Protein AF-A0A9N9HS54-F1 (afdb_monomer)

Radius of gyration: 14.29 Å; Cα contacts (8 Å, |Δi|>4): 151; chains: 1; bounding box: 39×30×32 Å

Mean predicted aligned error: 6.26 Å

Organism: NCBI:txid60492

pLDDT: mean 86.87, std 15.45, range [34.16, 98.44]

Solvent-accessible surface area (backbone atoms only — not comparable to full-atom values): 5654 Å² total; per-residue (Å²): 134,58,60,77,44,82,46,74,57,89,75,82,88,60,89,90,62,54,62,13,32,35,30,41,29,34,66,87,79,66,50,73,44,78,76,39,73,65,37,62,61,89,68,35,54,47,83,42,65,56,86,73,77,66,44,51,28,29,42,33,44,24,55,82,86,56,75,45,72,55,73,76,48,75,45,71,55,90,94,54,77,83,77,78,79,74,78,85,129

Sequence (89 aa):
MGANIPITWQYTPQANQLPGTLSVVNNATQNTTVIDRAVNLTAQAYQWTVSVPAAFYYLALNDGSGDKYSGAFEVYNAGQPAQASAPAQ

Foldseek 3Di:
DADKDKDFDDDDDDPPWAFKWKWKAAPPPRDIDTQDRRHPVVVRIDIGRDDDDWHKIWMWIGRPPGTDIDDIDTDDDPPDDDDPDDPDD

Structure (mmCIF, N/CA/C/O backbone):
data_AF-A0A9N9HS54-F1
#
_entry.id 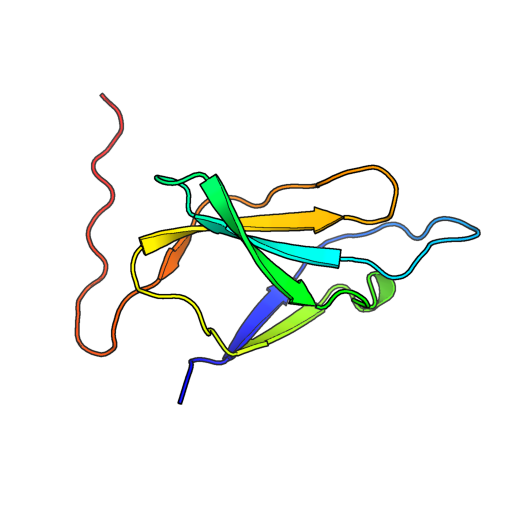  AF-A0A9N9HS54-F1
#
loop_
_atom_site.group_PDB
_atom_site.id
_atom_site.type_symbol
_atom_site.label_atom_id
_atom_site.label_alt_id
_atom_site.label_comp_id
_atom_site.label_asym_id
_atom_site.label_entity_id
_atom_site.label_seq_id
_atom_site.pdbx_PDB_ins_code
_atom_site.Cartn_x
_atom_site.Cartn_y
_atom_site.Cartn_z
_atom_site.occupancy
_atom_site.B_iso_or_equiv
_atom_site.auth_seq_id
_atom_site.auth_comp_id
_atom_site.auth_asym_id
_atom_site.auth_atom_id
_atom_site.pdbx_PDB_model_num
ATOM 1 N N . MET A 1 1 ? 0.927 -14.205 -12.215 1.00 57.62 1 MET A N 1
ATOM 2 C CA . 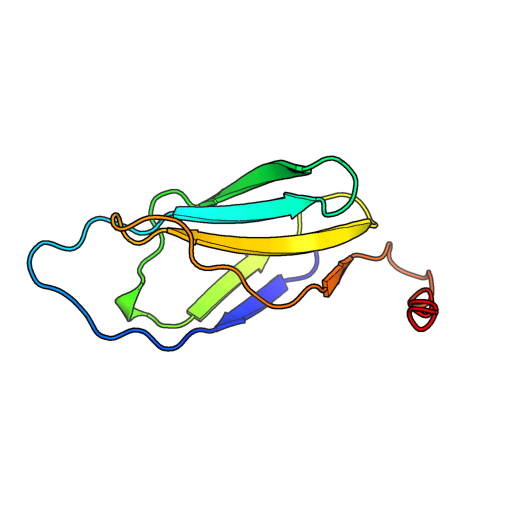MET A 1 1 ? 0.526 -14.170 -10.792 1.00 57.62 1 MET A CA 1
ATOM 3 C C . MET A 1 1 ? 1.370 -13.105 -10.113 1.00 57.62 1 MET A C 1
ATOM 5 O O . MET A 1 1 ? 2.563 -13.074 -10.386 1.00 57.62 1 MET A O 1
ATOM 9 N N . GLY A 1 2 ? 0.758 -12.191 -9.355 1.00 69.25 2 GLY A N 1
ATOM 10 C CA . GLY A 1 2 ? 1.483 -11.138 -8.631 1.00 69.25 2 GLY A CA 1
ATOM 11 C C . GLY A 1 2 ? 2.153 -11.680 -7.366 1.00 69.25 2 GLY A C 1
ATOM 12 O O . GLY A 1 2 ? 1.738 -12.719 -6.853 1.00 69.25 2 GLY A O 1
ATOM 13 N N . ALA A 1 3 ? 3.190 -11.000 -6.876 1.00 84.50 3 ALA A N 1
ATOM 14 C CA . ALA A 1 3 ? 3.787 -11.311 -5.578 1.00 84.50 3 ALA A CA 1
ATOM 15 C C . ALA A 1 3 ? 2.831 -10.905 -4.447 1.00 84.50 3 ALA A C 1
ATOM 17 O O . ALA A 1 3 ? 2.173 -9.866 -4.543 1.00 84.50 3 ALA A O 1
ATOM 18 N N . ASN A 1 4 ? 2.778 -11.701 -3.378 1.00 91.81 4 ASN A N 1
ATOM 19 C CA . ASN A 1 4 ? 2.051 -11.346 -2.162 1.00 91.81 4 ASN A CA 1
ATOM 20 C C . ASN A 1 4 ? 3.007 -10.637 -1.205 1.00 91.81 4 ASN A C 1
ATOM 22 O O . ASN A 1 4 ? 3.981 -11.234 -0.746 1.00 91.81 4 ASN A O 1
ATOM 26 N N . ILE A 1 5 ? 2.731 -9.364 -0.934 1.00 92.88 5 ILE A N 1
ATOM 27 C CA . ILE A 1 5 ? 3.544 -8.511 -0.074 1.00 92.88 5 ILE A CA 1
ATOM 28 C C . ILE A 1 5 ? 2.778 -8.235 1.226 1.00 92.88 5 ILE A C 1
ATOM 30 O O . ILE A 1 5 ? 1.662 -7.704 1.171 1.00 92.88 5 ILE A O 1
ATOM 34 N N . PRO A 1 6 ? 3.355 -8.565 2.397 1.00 95.62 6 PRO A N 1
ATOM 35 C CA . PRO A 1 6 ? 2.817 -8.114 3.669 1.00 95.62 6 PRO A CA 1
ATOM 36 C C . PRO A 1 6 ? 3.041 -6.607 3.818 1.00 95.62 6 PRO A C 1
ATOM 38 O O . PRO A 1 6 ? 4.166 -6.120 3.737 1.00 95.62 6 PRO A O 1
ATOM 41 N N . ILE A 1 7 ? 1.965 -5.879 4.079 1.00 96.19 7 ILE A N 1
ATOM 42 C CA . ILE A 1 7 ? 1.992 -4.472 4.472 1.00 96.19 7 ILE A CA 1
ATOM 43 C C . ILE A 1 7 ? 1.646 -4.430 5.953 1.00 96.19 7 ILE A C 1
ATOM 45 O O . ILE A 1 7 ? 0.628 -4.989 6.346 1.00 96.19 7 ILE A O 1
ATOM 49 N N . THR A 1 8 ? 2.469 -3.777 6.767 1.00 96.06 8 THR A N 1
ATOM 50 C CA . THR A 1 8 ? 2.249 -3.648 8.214 1.00 96.06 8 THR A CA 1
ATOM 51 C C . THR A 1 8 ? 2.279 -2.192 8.638 1.00 96.06 8 THR A C 1
ATOM 53 O O . THR A 1 8 ? 3.022 -1.396 8.064 1.00 96.06 8 THR A O 1
ATOM 56 N N . TRP A 1 9 ? 1.525 -1.852 9.675 1.00 94.31 9 TRP A N 1
ATOM 57 C CA . TRP A 1 9 ? 1.500 -0.509 10.249 1.00 94.31 9 TRP A CA 1
ATOM 58 C C . TRP A 1 9 ? 1.257 -0.571 11.756 1.00 94.31 9 TRP A C 1
ATOM 60 O O . TRP A 1 9 ? 0.784 -1.574 12.281 1.00 94.31 9 TRP A O 1
ATOM 70 N N . GLN A 1 10 ? 1.554 0.523 12.452 1.00 92.56 10 GLN A N 1
ATOM 71 C CA . GLN A 1 10 ? 1.131 0.723 13.836 1.00 92.56 10 GLN A CA 1
ATOM 72 C C . GLN A 1 10 ? -0.063 1.668 13.841 1.00 92.56 10 GLN A C 1
ATOM 74 O O . GLN A 1 10 ? -0.054 2.686 13.148 1.00 92.56 10 GLN A O 1
ATOM 79 N N . TYR A 1 11 ? -1.102 1.321 14.594 1.00 88.19 11 TYR A N 1
ATOM 80 C CA . TYR A 1 11 ? -2.334 2.096 14.624 1.00 88.19 11 TYR A CA 1
ATOM 81 C C . TYR A 1 11 ? -2.990 2.032 15.999 1.00 88.19 11 TYR A C 1
ATOM 83 O O . TYR A 1 11 ? -3.179 0.950 16.555 1.00 88.19 11 TYR A O 1
ATOM 91 N N . THR A 1 12 ? -3.352 3.200 16.527 1.00 87.94 12 THR A N 1
ATOM 92 C CA . THR A 1 12 ? -4.118 3.330 17.768 1.00 87.94 12 THR A CA 1
ATOM 93 C C . THR A 1 12 ? -5.591 3.513 17.403 1.00 87.94 12 THR A C 1
ATOM 95 O O . THR A 1 12 ? -5.924 4.541 16.811 1.00 87.94 12 THR A O 1
ATOM 98 N N . PRO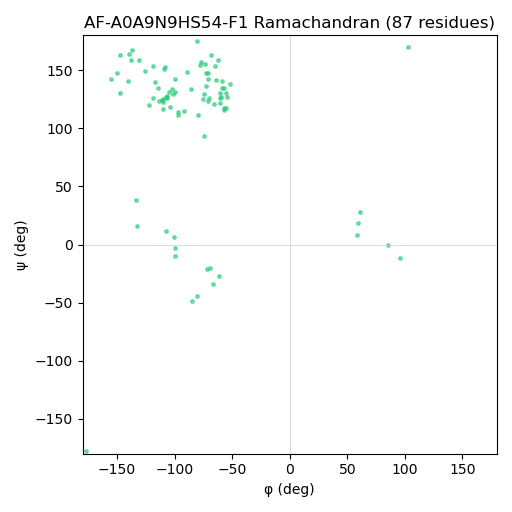 A 1 13 ? -6.479 2.558 17.740 1.00 79.81 13 PRO A N 1
ATOM 99 C CA . PRO A 1 13 ? -7.889 2.641 17.378 1.00 79.81 13 PRO A CA 1
ATOM 100 C C . PRO A 1 13 ? -8.575 3.887 17.936 1.00 79.81 13 PRO A C 1
ATOM 102 O O . PRO A 1 13 ? -8.357 4.265 19.089 1.00 79.81 13 PRO A O 1
ATOM 105 N N . GLN A 1 14 ? -9.445 4.490 17.128 1.00 78.38 14 GLN A N 1
ATOM 106 C CA . GLN A 1 14 ? -10.309 5.592 17.546 1.00 78.38 14 GLN A CA 1
ATOM 107 C C . GLN A 1 14 ? -11.769 5.133 17.639 1.00 78.38 14 GLN A C 1
ATOM 109 O O . GLN A 1 14 ? -12.201 4.216 16.940 1.00 78.38 14 GLN A O 1
ATOM 114 N N . ALA A 1 15 ? -12.552 5.763 18.518 1.00 73.12 15 ALA A N 1
ATOM 115 C CA . ALA A 1 15 ? -13.990 5.512 18.582 1.00 73.12 15 ALA A CA 1
ATOM 116 C C . ALA A 1 15 ? -14.669 5.949 17.268 1.00 73.12 15 ALA A C 1
ATOM 118 O O . ALA A 1 15 ? -14.318 6.987 16.713 1.00 73.12 15 ALA A O 1
ATOM 119 N N . ASN A 1 16 ? -15.656 5.178 16.793 1.00 70.81 16 ASN A N 1
ATOM 120 C CA . ASN A 1 16 ? -16.397 5.420 15.539 1.00 70.81 16 ASN A CA 1
ATOM 121 C C . ASN A 1 16 ? -15.540 5.415 14.261 1.00 70.81 16 ASN A C 1
ATOM 123 O O . ASN A 1 16 ? -15.875 6.070 13.275 1.00 70.81 16 ASN A O 1
ATOM 127 N N . GLN A 1 17 ? -14.438 4.672 14.273 1.00 72.81 17 GLN A N 1
ATOM 128 C CA . GLN A 1 17 ? -13.558 4.531 13.124 1.00 72.81 17 GLN A CA 1
ATOM 129 C C . GLN A 1 17 ? -14.289 3.922 11.913 1.00 72.81 17 GLN A C 1
ATOM 131 O O . GLN A 1 17 ? -14.920 2.866 12.006 1.00 72.81 17 GLN A O 1
ATOM 136 N N . LEU A 1 18 ? -14.145 4.573 10.758 1.00 77.19 18 LEU A N 1
ATOM 137 C CA . LEU A 1 18 ? -14.572 4.035 9.469 1.00 77.19 18 LEU A CA 1
ATOM 138 C C . LEU A 1 18 ? -13.560 2.996 8.951 1.00 77.19 18 LEU A C 1
ATOM 140 O O . LEU A 1 18 ? -12.377 3.058 9.297 1.00 77.19 18 LEU A O 1
ATOM 144 N N . PRO A 1 19 ? -13.981 2.041 8.104 1.00 85.50 19 PRO A N 1
ATOM 145 C CA . PRO A 1 19 ? -13.041 1.172 7.405 1.00 85.50 19 PRO A CA 1
ATOM 146 C C . PRO A 1 19 ? -11.974 1.997 6.680 1.00 85.50 19 PRO A C 1
ATOM 148 O O . PRO A 1 19 ? -12.278 3.034 6.087 1.00 85.50 19 PRO A O 1
ATOM 151 N N . GLY A 1 20 ? -10.724 1.543 6.744 1.00 93.44 20 GLY A N 1
ATOM 152 C CA . GLY A 1 20 ? -9.626 2.253 6.108 1.00 93.44 20 GLY A CA 1
ATOM 153 C C . GLY A 1 20 ? -9.651 2.097 4.591 1.00 93.44 20 GLY A C 1
ATOM 154 O O . GLY A 1 20 ? -10.141 1.102 4.061 1.00 93.44 20 GLY A O 1
ATOM 155 N N . THR A 1 21 ? -9.063 3.051 3.877 1.00 97.00 21 THR A N 1
ATOM 156 C CA . THR A 1 21 ? -8.739 2.896 2.454 1.00 97.00 21 THR A CA 1
ATOM 157 C C . THR A 1 21 ? -7.232 2.790 2.297 1.00 97.00 21 THR A C 1
ATOM 159 O O . THR A 1 21 ? -6.500 3.668 2.743 1.00 97.00 21 THR A O 1
ATOM 162 N N . LEU A 1 22 ? -6.768 1.728 1.646 1.00 97.56 22 LEU A N 1
ATOM 163 C CA . LEU A 1 22 ? -5.372 1.552 1.268 1.00 97.56 22 LEU A CA 1
ATOM 164 C C . LEU A 1 22 ? -5.240 1.732 -0.238 1.00 97.56 22 LEU A C 1
ATOM 166 O O . LEU A 1 22 ? -5.928 1.082 -1.028 1.00 97.56 22 LEU A O 1
ATOM 170 N N . SER A 1 23 ? -4.329 2.609 -0.631 1.00 98.12 23 SER A N 1
ATOM 171 C CA . SER A 1 23 ? -4.006 2.883 -2.025 1.00 98.12 23 SER A CA 1
ATOM 172 C C . SER A 1 23 ? -2.503 2.853 -2.246 1.00 98.12 23 SER A C 1
ATOM 174 O O . SER A 1 23 ? -1.713 3.032 -1.320 1.00 98.12 23 SER A O 1
ATOM 176 N N . VAL A 1 24 ? -2.114 2.651 -3.496 1.00 98.12 24 VAL A N 1
ATOM 177 C CA . VAL A 1 24 ? -0.743 2.803 -3.972 1.00 98.12 24 VAL A CA 1
ATOM 178 C C . VAL A 1 24 ? -0.691 3.962 -4.959 1.00 98.12 24 VAL A C 1
ATOM 180 O O . VAL A 1 24 ? -1.561 4.092 -5.822 1.00 98.12 24 VAL A O 1
ATOM 183 N N . VAL A 1 25 ? 0.3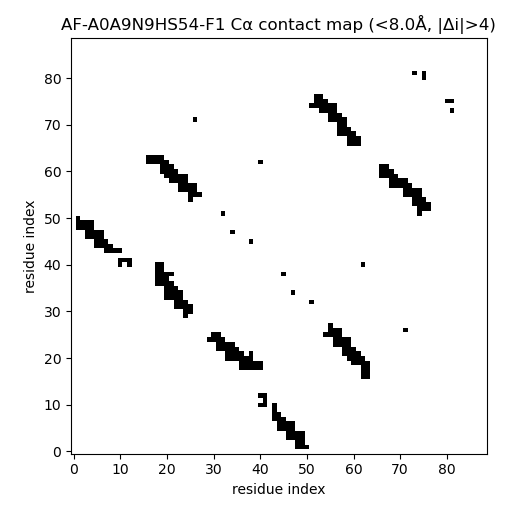10 4.823 -4.813 1.00 98.44 25 VAL A N 1
ATOM 184 C CA . VAL A 1 25 ? 0.455 6.054 -5.592 1.00 98.44 25 VAL A CA 1
ATOM 185 C C . VAL A 1 25 ? 1.747 5.989 -6.384 1.00 98.44 25 VAL A C 1
ATOM 187 O O . VAL A 1 25 ? 2.811 5.735 -5.820 1.00 98.44 25 VAL A O 1
ATOM 190 N N . ASN A 1 26 ? 1.659 6.181 -7.700 1.00 97.69 26 ASN A N 1
ATOM 191 C CA . ASN A 1 26 ? 2.833 6.256 -8.562 1.00 97.69 26 ASN A CA 1
ATOM 192 C C . ASN A 1 26 ? 3.580 7.565 -8.291 1.00 97.69 26 ASN A C 1
ATOM 194 O O . ASN A 1 26 ? 3.006 8.641 -8.435 1.00 97.69 26 ASN A O 1
ATOM 198 N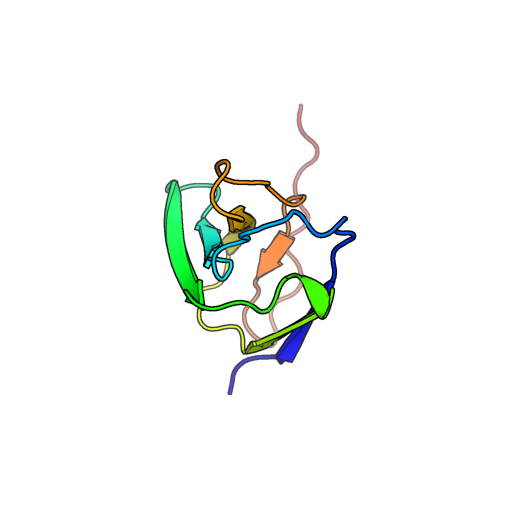 N . ASN A 1 27 ? 4.861 7.482 -7.937 1.00 95.38 27 ASN A N 1
ATOM 199 C CA . ASN A 1 27 ? 5.632 8.653 -7.524 1.00 95.38 27 ASN A CA 1
ATOM 200 C C . ASN A 1 27 ? 5.850 9.655 -8.678 1.00 95.38 27 ASN A C 1
ATOM 202 O O . ASN A 1 27 ? 5.835 10.866 -8.471 1.00 95.38 27 ASN A O 1
ATOM 206 N N . ALA A 1 28 ? 5.995 9.164 -9.912 1.00 94.38 28 ALA A N 1
ATOM 207 C CA . ALA A 1 28 ? 6.253 10.009 -11.075 1.00 94.38 28 ALA A CA 1
ATOM 208 C C . ALA A 1 28 ? 4.980 10.669 -11.620 1.00 94.38 28 ALA A C 1
ATOM 210 O O . ALA A 1 28 ? 4.989 11.852 -11.949 1.00 94.38 28 ALA A O 1
ATOM 211 N N . THR A 1 29 ? 3.886 9.912 -11.736 1.00 97.06 29 THR A N 1
ATOM 212 C CA . THR A 1 29 ? 2.654 10.402 -12.378 1.00 97.06 29 THR A CA 1
ATOM 213 C C . THR A 1 29 ? 1.592 10.867 -11.393 1.00 97.06 29 THR A C 1
ATOM 215 O O . THR A 1 29 ? 0.586 11.420 -11.825 1.00 97.06 29 THR A O 1
ATOM 218 N N . GLN A 1 30 ? 1.776 10.605 -10.094 1.00 96.44 30 GLN A N 1
ATOM 219 C CA . GLN A 1 30 ? 0.791 10.862 -9.036 1.00 96.44 30 GLN A CA 1
ATOM 220 C C . GLN A 1 30 ? -0.543 10.121 -9.246 1.00 96.44 30 GLN A C 1
ATOM 222 O O . G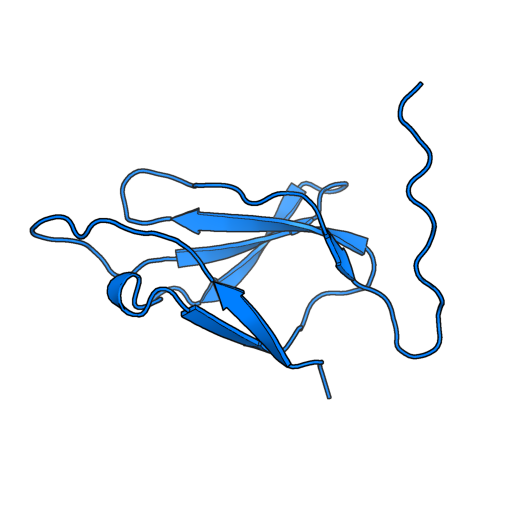LN A 1 30 ? -1.559 10.450 -8.637 1.00 96.44 30 GLN A O 1
ATOM 227 N N . ASN A 1 31 ? -0.551 9.082 -10.090 1.00 97.56 31 ASN A N 1
ATOM 228 C CA . ASN A 1 31 ? -1.732 8.251 -10.294 1.00 97.56 31 ASN A CA 1
ATOM 229 C C . ASN A 1 31 ? -1.943 7.336 -9.088 1.00 97.56 31 ASN A C 1
ATOM 231 O O . ASN A 1 31 ? -1.040 6.588 -8.703 1.00 97.56 31 ASN A O 1
ATOM 235 N N . THR A 1 32 ? -3.164 7.336 -8.564 1.00 97.69 32 THR A N 1
ATOM 236 C CA . THR A 1 32 ? -3.561 6.514 -7.420 1.00 97.69 32 THR A CA 1
ATOM 237 C C . THR A 1 32 ? -4.333 5.286 -7.878 1.00 97.69 32 THR A C 1
ATOM 239 O O . THR A 1 32 ? -5.311 5.388 -8.617 1.00 97.69 32 THR A O 1
ATOM 242 N N . THR A 1 33 ? -3.924 4.116 -7.396 1.00 97.88 33 THR A N 1
ATOM 243 C CA . THR A 1 33 ? -4.667 2.861 -7.537 1.00 97.88 33 THR A CA 1
ATOM 244 C C . THR A 1 33 ? -5.135 2.408 -6.163 1.00 97.88 33 THR A C 1
ATOM 246 O O . THR A 1 33 ? -4.329 2.237 -5.251 1.00 97.88 33 THR A O 1
ATOM 249 N N . VAL A 1 34 ? -6.442 2.206 -6.009 1.00 98.06 34 VAL A N 1
ATOM 250 C CA . VAL A 1 34 ? -7.014 1.694 -4.759 1.00 98.06 34 VAL A CA 1
ATOM 251 C C . VAL A 1 34 ? -6.728 0.198 -4.654 1.00 98.06 34 VAL A C 1
ATOM 253 O O . VAL A 1 34 ? -7.078 -0.556 -5.560 1.00 98.06 34 VAL A O 1
ATOM 256 N N . ILE A 1 35 ? -6.112 -0.218 -3.548 1.00 97.19 35 ILE A N 1
ATOM 257 C CA . ILE A 1 35 ? -5.877 -1.628 -3.215 1.00 97.19 35 ILE A CA 1
ATOM 258 C C . ILE A 1 35 ? -7.120 -2.200 -2.529 1.00 97.19 35 ILE A C 1
ATOM 260 O O . ILE A 1 35 ? -7.607 -3.256 -2.925 1.00 97.19 35 ILE A O 1
ATOM 264 N N . ASP A 1 36 ? -7.643 -1.489 -1.527 1.00 97.38 36 ASP A N 1
ATOM 265 C CA . ASP A 1 36 ? -8.839 -1.870 -0.771 1.00 97.38 36 ASP A CA 1
ATOM 266 C C . ASP A 1 36 ? -9.505 -0.619 -0.162 1.00 97.38 36 ASP A C 1
ATOM 268 O O . ASP A 1 36 ? -8.822 0.309 0.269 1.00 97.38 36 ASP A O 1
ATOM 272 N N . ARG A 1 37 ? -10.843 -0.582 -0.143 1.00 96.44 37 ARG A N 1
ATOM 273 C CA . ARG A 1 37 ? -11.663 0.495 0.451 1.00 96.44 37 ARG A CA 1
ATOM 274 C C . ARG A 1 37 ? -12.197 0.157 1.846 1.00 96.44 37 ARG A C 1
ATOM 276 O O . ARG A 1 37 ? -12.898 0.979 2.430 1.00 96.44 37 ARG A O 1
ATOM 283 N N . ALA A 1 38 ? -11.940 -1.051 2.339 1.00 95.69 38 ALA A N 1
ATOM 284 C CA . ALA A 1 38 ? -12.466 -1.551 3.601 1.00 95.69 38 ALA A CA 1
ATOM 285 C C . ALA A 1 38 ? -11.387 -2.231 4.459 1.00 95.69 38 ALA A C 1
ATOM 287 O O . ALA A 1 38 ? -11.651 -3.226 5.137 1.00 95.69 38 ALA A O 1
ATOM 288 N N . VAL A 1 39 ? -10.172 -1.677 4.467 1.00 95.12 39 VAL A N 1
ATOM 289 C CA . VAL A 1 39 ? -9.057 -2.211 5.252 1.00 95.12 39 VAL A CA 1
ATOM 290 C C . VAL A 1 39 ? -9.405 -2.215 6.735 1.00 95.12 39 VAL A C 1
ATOM 292 O O . VAL A 1 39 ? -9.744 -1.187 7.329 1.00 95.12 39 VAL A O 1
ATOM 295 N N . ASN A 1 40 ? -9.251 -3.381 7.362 1.00 92.88 40 A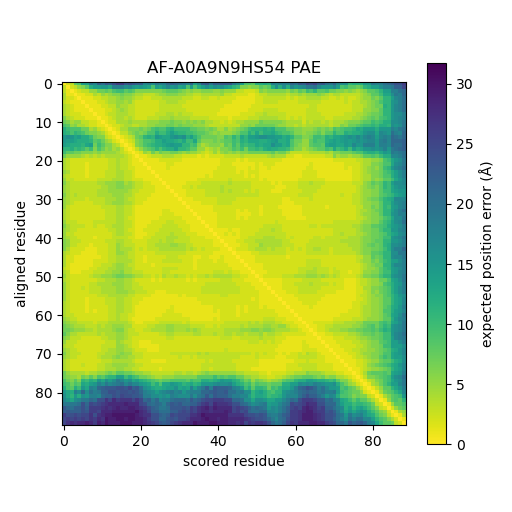SN A N 1
ATOM 296 C CA . ASN A 1 40 ? -9.320 -3.501 8.809 1.00 92.88 40 ASN A CA 1
ATOM 297 C C . ASN A 1 40 ? -8.040 -2.938 9.449 1.00 92.88 40 ASN A C 1
ATOM 299 O O . ASN A 1 40 ? -7.058 -3.654 9.640 1.00 92.88 40 ASN A O 1
ATOM 303 N N . LEU A 1 41 ? -8.062 -1.658 9.823 1.00 91.62 41 LEU A N 1
ATOM 304 C CA . LEU A 1 41 ? -6.901 -0.973 10.409 1.00 91.62 41 LEU A CA 1
ATOM 305 C C . LEU A 1 41 ? -6.438 -1.588 11.739 1.00 91.62 41 LEU A C 1
ATOM 307 O O . LEU A 1 41 ? -5.253 -1.517 12.059 1.00 91.62 41 LEU A O 1
ATOM 311 N N . THR A 1 42 ? -7.340 -2.230 12.491 1.00 91.12 42 THR A N 1
ATOM 312 C CA . THR A 1 42 ? -6.998 -2.868 13.776 1.00 91.12 42 THR A CA 1
ATOM 313 C C . THR A 1 42 ? -6.175 -4.144 13.605 1.00 91.12 42 THR A C 1
ATOM 315 O O . THR A 1 42 ? -5.457 -4.525 14.527 1.00 91.12 42 THR A O 1
ATOM 318 N N . ALA A 1 43 ? -6.217 -4.767 12.419 1.00 92.50 43 ALA A N 1
ATOM 319 C CA . ALA A 1 43 ? -5.404 -5.939 12.106 1.00 92.50 43 ALA A CA 1
ATOM 320 C C . ALA A 1 43 ? -3.907 -5.609 11.999 1.00 92.50 43 ALA A C 1
ATOM 322 O O . ALA A 1 43 ? -3.089 -6.518 12.106 1.00 92.50 43 ALA A O 1
ATOM 323 N N . GLN A 1 44 ? -3.545 -4.332 11.784 1.00 92.75 44 GLN A N 1
ATOM 324 C CA . GLN A 1 44 ? -2.155 -3.852 11.675 1.00 92.75 44 GLN A CA 1
ATOM 325 C C . GLN A 1 44 ? -1.322 -4.513 10.563 1.00 92.75 44 GLN A C 1
ATOM 327 O O . GLN A 1 44 ? -0.117 -4.281 10.448 1.00 92.75 44 GLN A O 1
ATOM 332 N N . ALA A 1 45 ? -1.973 -5.311 9.718 1.00 95.31 45 ALA A N 1
ATOM 333 C CA . ALA A 1 45 ? -1.384 -6.005 8.597 1.00 95.31 45 ALA A CA 1
ATOM 334 C C . ALA A 1 45 ? -2.408 -6.193 7.470 1.00 95.31 45 ALA A C 1
ATOM 336 O O . ALA A 1 45 ? -3.598 -6.397 7.714 1.00 95.31 45 ALA A O 1
ATOM 337 N N . TYR A 1 46 ? -1.923 -6.180 6.232 1.00 96.50 46 TYR A N 1
ATOM 338 C CA . TYR A 1 46 ? -2.682 -6.477 5.023 1.00 96.50 46 TYR A CA 1
ATOM 339 C C . TYR A 1 46 ? -1.822 -7.293 4.058 1.00 96.50 46 TYR A C 1
ATOM 341 O O . TYR A 1 46 ? -0.629 -7.033 3.909 1.00 96.50 46 TYR A O 1
ATOM 349 N N . GLN A 1 47 ? -2.421 -8.278 3.392 1.00 97.00 47 GLN A N 1
ATOM 350 C CA . GLN A 1 47 ? -1.757 -9.034 2.332 1.00 97.00 47 GLN A CA 1
ATOM 351 C C . GLN A 1 47 ? -2.141 -8.447 0.981 1.00 97.00 47 GLN A C 1
ATOM 353 O O . GLN A 1 47 ? -3.288 -8.561 0.553 1.00 97.00 47 GLN A O 1
ATOM 358 N N . TRP A 1 48 ? -1.178 -7.827 0.305 1.00 95.69 48 TRP A N 1
ATOM 359 C CA . TRP A 1 48 ? -1.397 -7.244 -1.010 1.00 95.69 48 TRP A CA 1
ATOM 360 C C . TRP A 1 48 ? -0.804 -8.122 -2.108 1.00 95.69 48 TRP A C 1
ATOM 362 O O . TRP A 1 48 ? 0.407 -8.320 -2.173 1.00 95.69 48 TRP A O 1
ATOM 372 N N . THR A 1 49 ? -1.650 -8.613 -3.013 1.00 94.62 49 THR A N 1
ATOM 373 C CA . THR A 1 49 ? -1.196 -9.156 -4.297 1.00 94.62 49 THR A CA 1
ATOM 374 C C . THR A 1 49 ? -0.920 -7.999 -5.252 1.00 94.62 49 THR A C 1
ATOM 376 O O . THR A 1 49 ? -1.850 -7.320 -5.692 1.00 94.62 49 THR A O 1
ATOM 379 N N . VAL A 1 50 ? 0.352 -7.776 -5.583 1.00 93.12 50 VAL A N 1
ATOM 380 C CA . VAL A 1 50 ? 0.781 -6.648 -6.422 1.00 93.12 50 VAL A CA 1
ATOM 381 C C . VAL A 1 50 ? 0.128 -6.720 -7.805 1.00 93.12 50 VAL A C 1
ATOM 383 O O . VAL A 1 50 ? 0.234 -7.728 -8.506 1.00 93.12 50 VAL A O 1
ATOM 386 N N . SER A 1 51 ? -0.534 -5.628 -8.195 1.00 91.81 51 SER A N 1
ATOM 387 C CA . SER A 1 51 ? -1.312 -5.495 -9.436 1.00 91.81 51 SER A CA 1
ATOM 388 C C . SER A 1 51 ? -1.006 -4.206 -10.216 1.00 91.81 51 SER A C 1
ATOM 390 O O . SER A 1 51 ? -1.767 -3.819 -11.101 1.00 91.81 51 SER A O 1
ATOM 392 N N . VAL A 1 52 ? 0.111 -3.543 -9.901 1.00 92.94 52 VAL A N 1
ATOM 393 C CA . VAL A 1 52 ? 0.587 -2.316 -10.562 1.00 92.94 52 VAL A CA 1
ATOM 394 C C . VAL A 1 52 ? 1.825 -2.595 -11.423 1.00 92.94 52 VAL A C 1
ATOM 396 O O . VAL A 1 52 ? 2.559 -3.542 -11.132 1.00 92.94 52 VAL A O 1
ATOM 399 N N . PRO A 1 53 ? 2.076 -1.806 -12.487 1.00 92.75 53 PRO A N 1
ATOM 400 C CA . PRO A 1 53 ? 3.263 -1.976 -13.322 1.00 92.75 53 PRO A CA 1
ATOM 401 C C . PRO A 1 53 ? 4.547 -1.601 -12.574 1.00 92.75 53 PRO A C 1
ATOM 403 O O . PRO A 1 53 ? 4.504 -0.884 -11.575 1.00 92.75 53 PRO A O 1
ATOM 406 N N . ALA A 1 54 ? 5.694 -2.041 -13.093 1.00 92.00 54 ALA A N 1
ATOM 407 C CA . ALA A 1 54 ? 6.998 -1.698 -12.536 1.00 92.00 54 ALA A CA 1
ATOM 408 C C . ALA A 1 54 ? 7.252 -0.177 -12.558 1.00 92.00 54 ALA A C 1
ATOM 410 O O . ALA A 1 54 ? 7.170 0.439 -13.620 1.00 92.00 54 ALA A O 1
ATOM 411 N N . ALA A 1 55 ? 7.508 0.411 -11.385 1.00 94.31 55 ALA A N 1
ATOM 412 C CA . ALA A 1 55 ? 7.850 1.821 -11.160 1.00 94.31 55 ALA A CA 1
ATOM 413 C C . ALA A 1 55 ? 8.135 2.067 -9.661 1.00 94.31 55 ALA A C 1
ATOM 415 O O . ALA A 1 55 ? 8.036 1.154 -8.838 1.00 94.31 55 ALA A O 1
ATOM 416 N N . PHE A 1 56 ? 8.416 3.323 -9.303 1.00 95.94 56 PHE A N 1
ATOM 417 C CA . PHE A 1 56 ? 8.465 3.796 -7.919 1.00 95.94 56 PHE A CA 1
ATOM 418 C C . PHE A 1 56 ? 7.079 4.207 -7.416 1.00 95.94 56 PHE A C 1
ATOM 420 O O . PHE A 1 56 ? 6.359 4.965 -8.075 1.00 95.94 56 PHE A O 1
ATOM 427 N N . TYR A 1 57 ? 6.742 3.759 -6.212 1.00 97.25 57 TYR A N 1
ATOM 428 C CA . TYR A 1 57 ? 5.463 4.001 -5.560 1.00 97.25 57 TYR A CA 1
ATOM 429 C C . TYR A 1 57 ? 5.639 4.342 -4.083 1.00 97.25 57 TYR A C 1
ATOM 431 O O . TYR A 1 57 ? 6.693 4.123 -3.495 1.00 97.25 57 TYR A O 1
ATOM 439 N N . TYR A 1 58 ? 4.572 4.827 -3.464 1.00 97.94 58 TYR A N 1
ATOM 440 C CA . TYR A 1 58 ? 4.377 4.815 -2.016 1.00 97.94 58 TYR A CA 1
ATOM 441 C C . TYR A 1 58 ? 2.929 4.423 -1.713 1.00 97.94 58 TYR A C 1
ATOM 443 O O . TYR A 1 58 ? 2.050 4.513 -2.573 1.00 97.94 58 TYR A O 1
ATOM 451 N N . LEU A 1 59 ? 2.677 3.935 -0.502 1.00 98.12 59 LEU A N 1
ATOM 452 C CA . LEU A 1 59 ? 1.335 3.608 -0.037 1.00 98.12 59 LEU A CA 1
ATOM 453 C C . LEU A 1 59 ? 0.699 4.834 0.614 1.00 98.12 59 LEU A C 1
ATOM 455 O O . LEU A 1 59 ? 1.387 5.631 1.250 1.00 98.12 59 LEU A O 1
ATOM 459 N N . ALA A 1 60 ? -0.618 4.938 0.491 1.00 97.94 60 ALA A N 1
ATOM 460 C CA . ALA A 1 60 ? -1.457 5.874 1.222 1.00 97.94 60 ALA A CA 1
ATOM 461 C C . ALA A 1 60 ? -2.508 5.077 2.003 1.00 97.94 60 ALA A C 1
ATOM 463 O O . ALA A 1 60 ? -3.295 4.337 1.408 1.00 97.94 60 ALA A O 1
ATOM 464 N N . LEU A 1 61 ? -2.501 5.214 3.329 1.00 96.44 61 LEU A N 1
ATOM 465 C CA . LEU A 1 61 ? -3.491 4.629 4.227 1.00 96.44 61 LEU A CA 1
ATOM 466 C C . LEU A 1 61 ? -4.362 5.744 4.804 1.00 96.44 61 LEU A C 1
ATOM 468 O O . LEU A 1 61 ? -3.870 6.619 5.515 1.00 96.44 61 LEU A O 1
ATOM 472 N N . ASN A 1 62 ? -5.651 5.710 4.496 1.00 94.31 62 ASN A N 1
ATOM 473 C CA . ASN A 1 62 ? -6.636 6.665 4.982 1.00 94.31 62 ASN A CA 1
ATOM 474 C C . ASN A 1 62 ? -7.524 5.998 6.029 1.00 94.31 62 ASN A C 1
ATOM 476 O O . ASN A 1 62 ? -8.118 4.957 5.759 1.00 94.31 62 ASN A O 1
ATOM 480 N N . ASP A 1 63 ? -7.632 6.605 7.203 1.00 90.94 63 ASP A N 1
ATOM 481 C CA . ASP A 1 63 ? -8.449 6.142 8.331 1.00 90.94 63 ASP A CA 1
ATOM 482 C C . ASP A 1 63 ? -9.709 6.992 8.567 1.00 90.94 63 ASP A C 1
ATOM 484 O O . ASP A 1 63 ? -10.363 6.876 9.601 1.00 90.94 63 ASP A O 1
ATOM 488 N N . GLY A 1 64 ? -10.045 7.866 7.616 1.00 88.81 64 GLY A N 1
ATOM 489 C CA . GLY A 1 64 ? -11.093 8.877 7.733 1.00 88.81 64 GLY A CA 1
ATOM 490 C C . GLY A 1 64 ? -10.578 10.257 8.153 1.00 88.81 64 GLY A C 1
ATOM 491 O O . GLY A 1 64 ? -11.314 11.231 8.022 1.00 88.81 64 GLY A O 1
ATOM 492 N N . SER A 1 65 ? -9.317 10.379 8.592 1.00 88.50 65 SER A N 1
ATOM 493 C CA . SER A 1 65 ? -8.680 11.662 8.948 1.00 88.50 65 SER A CA 1
ATOM 494 C C . SER A 1 65 ? -7.759 12.225 7.854 1.00 88.50 65 SER A C 1
ATOM 496 O O . SER A 1 65 ? -7.050 13.208 8.074 1.00 88.50 65 SER A O 1
ATOM 498 N N . GLY A 1 66 ? -7.741 11.593 6.677 1.00 90.44 66 GLY A N 1
ATOM 499 C CA . GLY A 1 66 ? -6.823 11.903 5.580 1.00 90.44 66 GLY A CA 1
ATOM 500 C C . GLY A 1 66 ? -5.668 10.907 5.464 1.00 90.44 66 GLY A C 1
ATOM 501 O O . GLY A 1 66 ? -5.442 10.069 6.341 1.00 90.44 66 GLY A O 1
ATOM 502 N N . ASP A 1 67 ? -4.927 11.012 4.365 1.00 95.00 67 ASP A N 1
ATOM 503 C CA . ASP A 1 67 ? -3.927 10.018 3.974 1.00 95.00 67 ASP A CA 1
ATOM 504 C C . ASP A 1 67 ? -2.671 10.061 4.854 1.00 95.00 67 ASP A C 1
ATOM 506 O O . ASP A 1 67 ? -2.129 11.125 5.167 1.00 95.00 67 ASP A O 1
ATOM 510 N N . LYS A 1 68 ? -2.194 8.876 5.239 1.00 94.44 68 LYS A N 1
ATOM 511 C CA . LYS A 1 68 ? -0.892 8.642 5.867 1.00 94.44 68 LYS A CA 1
ATOM 512 C C . LYS A 1 68 ? -0.017 7.888 4.876 1.00 94.44 68 LYS A C 1
ATOM 514 O O . LYS A 1 68 ? -0.406 6.828 4.387 1.00 94.44 68 LYS A O 1
ATOM 519 N N . TYR A 1 69 ? 1.148 8.444 4.571 1.00 96.62 69 TYR A N 1
ATOM 520 C CA . TYR A 1 69 ? 2.003 7.940 3.501 1.00 96.62 69 TYR A CA 1
ATOM 521 C C . TYR A 1 69 ? 3.142 7.076 4.040 1.00 96.62 69 TYR A C 1
ATOM 523 O O . TYR A 1 69 ? 3.716 7.374 5.088 1.00 96.62 69 TYR A O 1
ATOM 531 N N . SER A 1 70 ? 3.478 6.008 3.319 1.00 96.62 70 SER A N 1
ATOM 532 C CA . SER A 1 70 ? 4.674 5.210 3.595 1.00 96.62 70 SER A CA 1
ATOM 533 C C . SER A 1 70 ? 5.937 5.862 3.024 1.00 96.62 70 SER A C 1
ATOM 535 O O . SER A 1 70 ? 5.877 6.823 2.257 1.00 96.62 70 SER A O 1
ATOM 537 N N . GLY A 1 71 ? 7.095 5.264 3.319 1.00 95.44 71 GLY A N 1
ATOM 538 C CA . GLY A 1 71 ? 8.282 5.458 2.488 1.00 95.44 71 GLY A CA 1
ATOM 539 C C . GLY A 1 71 ? 8.062 4.942 1.061 1.00 95.44 71 GLY A C 1
ATOM 540 O O . GLY A 1 71 ? 7.176 4.113 0.817 1.00 95.44 71 GLY A O 1
ATOM 541 N N . ALA A 1 72 ? 8.871 5.435 0.124 1.00 95.25 72 ALA A N 1
ATOM 542 C CA . ALA A 1 72 ? 8.840 4.968 -1.253 1.00 95.25 72 ALA A CA 1
ATOM 543 C C . ALA A 1 72 ? 9.403 3.542 -1.372 1.00 95.25 72 ALA A C 1
ATOM 545 O O . ALA A 1 72 ? 10.323 3.156 -0.650 1.00 95.25 72 ALA A O 1
ATOM 546 N N . PHE A 1 73 ? 8.862 2.780 -2.312 1.00 94.31 73 PHE A N 1
ATOM 547 C CA . PHE A 1 73 ? 9.323 1.453 -2.694 1.00 94.31 73 PHE A CA 1
ATOM 548 C C . PHE A 1 73 ? 9.254 1.310 -4.212 1.00 94.31 73 PHE A C 1
ATOM 550 O O . PHE A 1 73 ? 8.593 2.089 -4.899 1.00 94.31 73 PHE A O 1
ATOM 557 N N . GLU A 1 74 ? 9.936 0.308 -4.742 1.00 93.31 74 GLU A N 1
ATOM 558 C CA . GLU A 1 74 ? 9.957 0.045 -6.173 1.00 93.31 74 GLU A CA 1
ATOM 559 C C . GLU A 1 74 ? 9.341 -1.321 -6.472 1.00 93.31 74 GLU A C 1
ATOM 561 O O . GLU A 1 74 ? 9.529 -2.292 -5.734 1.00 93.31 74 GLU A O 1
ATOM 566 N N . VAL A 1 75 ? 8.565 -1.376 -7.549 1.00 91.69 75 VAL A N 1
ATOM 567 C CA . VAL A 1 75 ? 8.002 -2.605 -8.105 1.00 91.69 75 VAL A CA 1
ATOM 568 C C . VAL A 1 75 ? 8.794 -2.942 -9.357 1.00 91.69 75 VAL A C 1
ATOM 570 O O . VAL A 1 75 ? 8.959 -2.091 -10.226 1.00 91.69 75 VAL A O 1
ATOM 573 N N . TYR A 1 76 ? 9.231 -4.194 -9.471 1.00 88.25 76 TYR A N 1
ATOM 574 C CA . TYR A 1 76 ? 9.985 -4.695 -10.619 1.00 88.25 76 TYR A CA 1
ATOM 575 C C . TYR A 1 76 ? 9.235 -5.818 -11.319 1.00 88.25 76 TYR A C 1
ATOM 577 O O . TYR A 1 76 ? 8.483 -6.571 -10.695 1.00 88.25 76 TYR A O 1
ATOM 585 N N . ASN A 1 77 ? 9.498 -5.982 -12.614 1.00 85.25 77 ASN A N 1
ATOM 586 C CA . ASN A 1 77 ? 9.090 -7.195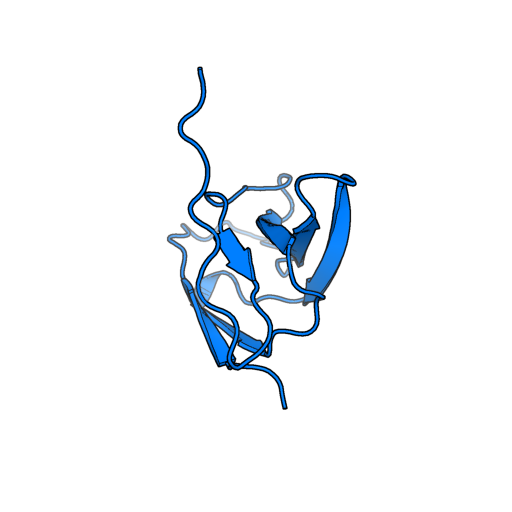 -13.307 1.00 85.25 77 ASN A CA 1
ATOM 587 C C . ASN A 1 77 ? 9.979 -8.364 -12.872 1.00 85.25 77 ASN A C 1
ATOM 589 O O . ASN A 1 77 ? 11.172 -8.202 -12.604 1.00 85.25 77 ASN A O 1
ATOM 593 N N . ALA A 1 78 ? 9.402 -9.564 -12.849 1.00 75.19 78 ALA A N 1
ATOM 594 C CA . ALA A 1 78 ? 10.148 -10.776 -12.542 1.00 75.19 78 ALA A CA 1
ATOM 595 C C . ALA A 1 78 ? 11.358 -10.929 -13.483 1.00 75.19 78 ALA A C 1
ATOM 597 O O . ALA A 1 78 ? 11.225 -10.831 -14.702 1.00 75.19 78 ALA A O 1
ATOM 598 N N . GLY A 1 79 ? 12.536 -11.176 -12.906 1.00 71.69 79 GLY A N 1
ATOM 599 C CA . GLY A 1 79 ? 13.782 -11.366 -13.654 1.00 71.69 79 GLY A CA 1
ATOM 600 C C . GLY A 1 79 ? 14.529 -10.081 -14.024 1.00 71.69 79 GLY A C 1
ATOM 601 O O . GLY A 1 79 ? 15.604 -10.177 -14.611 1.00 71.69 79 GLY A O 1
ATOM 602 N N . GLN A 1 80 ? 14.018 -8.897 -13.666 1.00 66.69 80 GLN A N 1
ATOM 603 C CA . GLN A 1 80 ? 14.770 -7.646 -13.781 1.00 66.69 80 GLN A CA 1
ATOM 604 C C . GLN A 1 80 ? 15.354 -7.262 -12.413 1.00 66.69 80 GLN A C 1
ATOM 606 O O . GLN A 1 80 ? 14.634 -7.321 -11.413 1.00 66.69 80 GLN A O 1
ATOM 611 N N . PRO A 1 81 ? 16.652 -6.915 -12.332 1.00 59.75 81 PRO A N 1
ATOM 612 C CA . PRO A 1 81 ? 17.251 -6.476 -11.082 1.00 59.75 81 PRO A CA 1
ATOM 613 C C . PRO A 1 81 ? 16.624 -5.162 -10.624 1.00 59.75 81 PRO A C 1
ATOM 615 O O . PRO A 1 81 ? 16.162 -4.361 -11.440 1.00 59.75 81 PRO A O 1
ATOM 618 N N . ALA A 1 82 ? 16.670 -4.946 -9.311 1.00 60.03 82 ALA A N 1
ATOM 619 C CA . ALA A 1 82 ? 16.317 -3.672 -8.729 1.00 60.03 82 A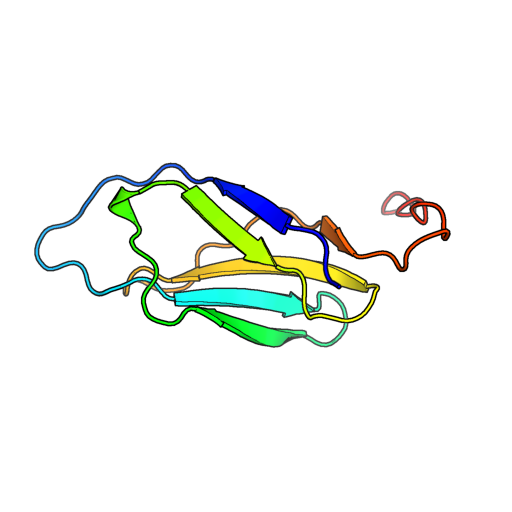LA A CA 1
ATOM 620 C C . ALA A 1 82 ? 17.153 -2.552 -9.370 1.00 60.03 82 ALA A C 1
ATOM 622 O O . ALA A 1 82 ? 18.384 -2.597 -9.282 1.00 60.03 82 ALA A O 1
ATOM 623 N N . GLN A 1 83 ? 16.533 -1.587 -10.059 1.00 56.22 83 GLN A N 1
ATOM 624 C CA . GLN A 1 83 ? 17.263 -0.413 -10.529 1.00 56.22 83 GLN A CA 1
ATOM 625 C C . GLN A 1 83 ? 17.716 0.367 -9.299 1.00 56.22 83 GLN A C 1
ATOM 627 O O . GLN A 1 83 ? 16.911 0.767 -8.468 1.00 56.22 83 GLN A O 1
ATOM 632 N N . ALA A 1 84 ? 19.028 0.557 -9.162 1.00 52.00 84 ALA A N 1
ATOM 633 C CA . ALA A 1 84 ? 19.565 1.383 -8.097 1.00 52.00 84 ALA A CA 1
ATOM 634 C C . ALA A 1 84 ? 18.945 2.781 -8.207 1.00 52.00 84 ALA A C 1
ATOM 636 O O . ALA A 1 84 ? 19.134 3.469 -9.214 1.00 52.00 84 ALA A O 1
ATOM 637 N N . SER A 1 85 ? 18.206 3.198 -7.181 1.00 51.41 85 SER A N 1
ATOM 638 C CA . SER A 1 85 ? 17.811 4.588 -7.021 1.00 51.41 85 SER A CA 1
ATOM 639 C C . SER A 1 85 ? 19.094 5.417 -6.985 1.00 51.41 85 SER A C 1
ATOM 641 O O . SER A 1 85 ? 19.939 5.238 -6.106 1.00 51.41 85 SER A O 1
ATOM 643 N N . ALA A 1 86 ? 19.281 6.281 -7.984 1.00 41.41 86 ALA A N 1
ATOM 644 C CA . ALA A 1 86 ? 20.389 7.224 -7.974 1.00 41.41 86 ALA A CA 1
ATOM 645 C C . ALA A 1 86 ? 20.296 8.068 -6.687 1.00 41.41 86 ALA A C 1
ATOM 647 O O . ALA A 1 86 ? 19.193 8.511 -6.346 1.00 41.41 86 ALA A O 1
ATOM 648 N N . PRO A 1 87 ? 21.402 8.280 -5.951 1.00 34.16 87 PRO A N 1
ATOM 649 C CA . PRO A 1 87 ? 21.384 9.183 -4.811 1.00 34.16 87 PRO A CA 1
ATOM 650 C C . PRO A 1 87 ? 20.967 10.574 -5.297 1.00 34.16 87 PRO A C 1
ATOM 652 O O . PRO A 1 87 ? 21.433 11.038 -6.340 1.00 34.16 87 PRO A O 1
ATOM 655 N N . ALA A 1 88 ? 20.062 11.213 -4.555 1.00 43.66 88 ALA A N 1
ATOM 656 C CA . ALA A 1 88 ? 19.708 12.608 -4.779 1.00 43.66 88 ALA A CA 1
ATOM 657 C C . ALA A 1 88 ? 20.990 13.461 -4.744 1.00 43.66 88 ALA A C 1
ATOM 659 O O . ALA A 1 88 ? 21.779 13.329 -3.805 1.00 43.66 88 ALA A O 1
ATOM 660 N N . GLN A 1 89 ? 21.207 14.266 -5.790 1.00 38.50 89 GLN A N 1
ATOM 661 C CA . GLN A 1 89 ? 22.244 15.304 -5.814 1.00 38.50 89 GLN A CA 1
ATOM 662 C C . GLN A 1 89 ? 21.865 16.474 -4.911 1.00 38.50 89 GLN A C 1
ATOM 664 O O . GLN A 1 89 ? 20.656 16.796 -4.849 1.00 38.50 89 GLN A O 1
#

Secondary structure (DSSP, 8-state):
---EEEEE------TTPPPEEEEEEETTT--EEEEEEEE-GGG-EEEEE--S-SEEEEEEEESSS-EEE---EEE--TTPPPPP-PPP-

Nearest PDB structures (foldseek):
  2ee2-assembly1_A  TM=4.804E-01  e=3.009E-02  Homo sapiens
  7y8s-assembly1_B  TM=5.541E-01  e=3.140E-01  Chelicerata
  2dn7-assembly1_A  TM=4.773E-01  e=3.502E-01  Homo sapiens
  4gh7-assembly1_B  TM=5.151E-01  e=3.698E-01  Homo sapiens
  3t1w-assembly1_A-2  TM=5.225E-01  e=1.899E+00  Homo sapiens